Protein AF-V6BQX4-F1 (afdb_monomer)

Structure (mmCIF, N/CA/C/O backbon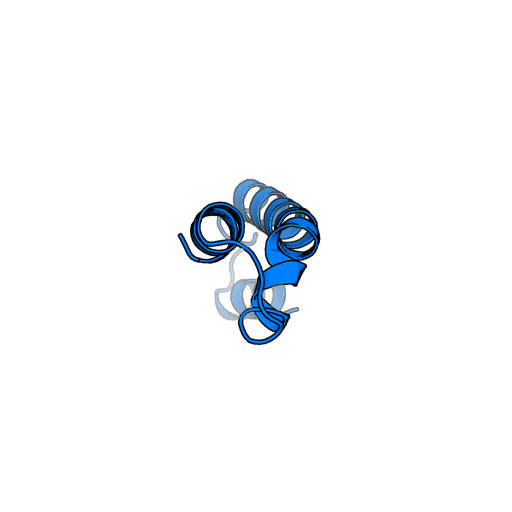e):
data_AF-V6BQX4-F1
#
_entry.id   AF-V6BQX4-F1
#
loop_
_atom_site.group_PDB
_atom_site.id
_atom_site.type_symbol
_atom_site.label_atom_id
_atom_site.label_alt_id
_atom_site.label_comp_id
_atom_site.label_asym_id
_atom_site.label_entity_id
_atom_site.label_seq_id
_atom_site.pdbx_PDB_ins_code
_atom_site.Cartn_x
_atom_site.Cartn_y
_atom_site.Cartn_z
_atom_site.occupancy
_atom_site.B_iso_or_equiv
_atom_site.auth_seq_id
_atom_site.auth_comp_id
_atom_site.auth_asym_id
_atom_site.auth_atom_id
_atom_site.pdbx_PDB_model_num
ATOM 1 N N . LEU A 1 1 ? -5.850 -11.362 10.509 1.00 88.69 1 LEU A N 1
ATOM 2 C CA . LEU A 1 1 ? -5.398 -12.051 11.746 1.00 88.69 1 LEU A CA 1
ATOM 3 C C . LEU A 1 1 ? -4.752 -11.087 12.738 1.00 88.69 1 LEU A C 1
ATOM 5 O O . LEU A 1 1 ? -5.271 -10.967 13.838 1.00 88.69 1 LEU A O 1
ATOM 9 N N . ILE A 1 2 ? -3.696 -10.356 12.359 1.00 95.69 2 ILE A N 1
ATOM 10 C CA . ILE A 1 2 ? -3.003 -9.407 13.258 1.00 95.69 2 ILE A CA 1
ATOM 11 C C . ILE A 1 2 ? -3.956 -8.358 13.856 1.00 95.69 2 ILE A C 1
ATOM 13 O O . ILE A 1 2 ? -3.987 -8.184 15.070 1.00 95.69 2 ILE A O 1
ATOM 17 N N . SER A 1 3 ? -4.805 -7.734 13.034 1.00 93.81 3 SER A N 1
ATOM 18 C CA . SER A 1 3 ? -5.808 -6.757 13.488 1.00 93.81 3 SER A CA 1
ATOM 19 C C . SER A 1 3 ? -6.756 -7.306 14.565 1.00 93.81 3 SER A C 1
ATOM 21 O O . SER A 1 3 ? -7.012 -6.639 15.565 1.00 93.81 3 SER A O 1
ATOM 23 N N . HIS A 1 4 ? -7.225 -8.546 14.402 1.00 94.00 4 HIS A N 1
ATOM 24 C CA . HIS A 1 4 ? -8.090 -9.215 15.376 1.00 94.00 4 HIS A CA 1
ATOM 25 C C . HIS A 1 4 ? -7.350 -9.595 16.666 1.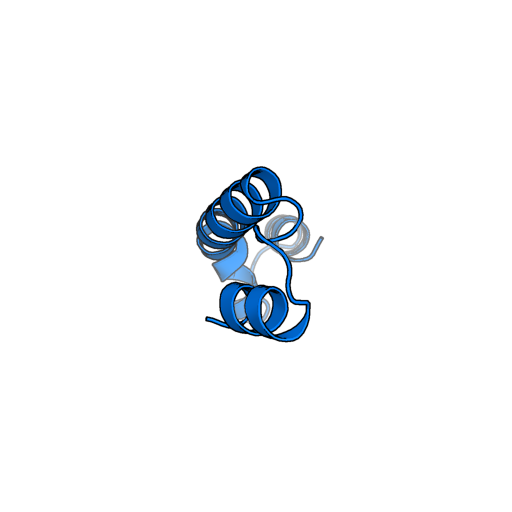00 94.00 4 HIS A C 1
ATOM 27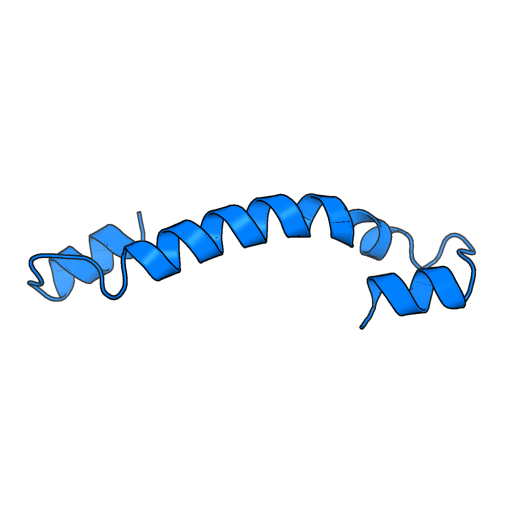 O O . HIS A 1 4 ? -7.921 -9.460 17.745 1.00 94.00 4 HIS A O 1
ATOM 33 N N . MET A 1 5 ? -6.081 -10.020 16.582 1.00 96.62 5 MET A N 1
ATOM 34 C CA . MET A 1 5 ? -5.266 -10.302 17.773 1.00 96.62 5 MET A CA 1
ATOM 35 C C . MET A 1 5 ? -5.049 -9.040 18.613 1.00 96.62 5 MET A C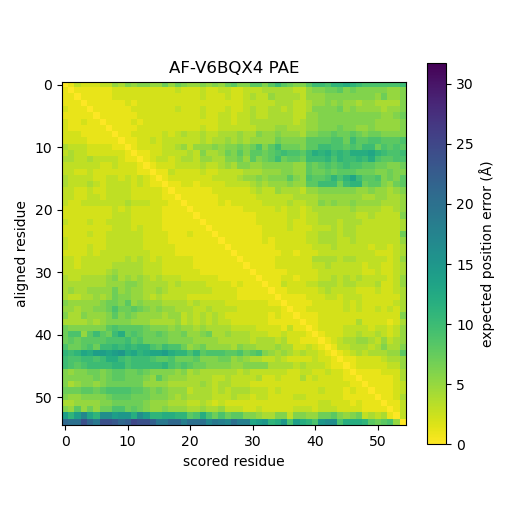 1
ATOM 37 O O . MET A 1 5 ? -5.239 -9.078 19.826 1.00 96.62 5 MET A O 1
ATOM 41 N N . ILE A 1 6 ? -4.727 -7.912 17.970 1.00 95.69 6 ILE A N 1
ATOM 42 C CA . ILE A 1 6 ? -4.520 -6.626 18.653 1.00 95.69 6 ILE A CA 1
ATOM 43 C C . ILE A 1 6 ? -5.819 -6.134 19.296 1.00 95.69 6 ILE A C 1
ATOM 45 O O . ILE A 1 6 ? -5.796 -5.688 20.441 1.00 95.69 6 ILE A O 1
ATOM 49 N N . MET A 1 7 ? -6.954 -6.242 18.598 1.00 96.62 7 MET A N 1
ATOM 50 C CA . MET A 1 7 ? -8.270 -5.902 19.151 1.00 96.62 7 MET A CA 1
ATOM 51 C C . MET A 1 7 ? -8.562 -6.704 20.427 1.00 96.62 7 MET A C 1
ATOM 53 O O . MET A 1 7 ? -8.925 -6.115 21.445 1.00 96.62 7 MET A O 1
ATOM 57 N N . ASN A 1 8 ? -8.339 -8.023 20.385 1.00 96.44 8 ASN A N 1
ATOM 58 C CA . ASN A 1 8 ? -8.591 -8.919 21.511 1.00 96.44 8 ASN A CA 1
ATOM 59 C C . ASN A 1 8 ? -7.654 -8.644 22.701 1.00 9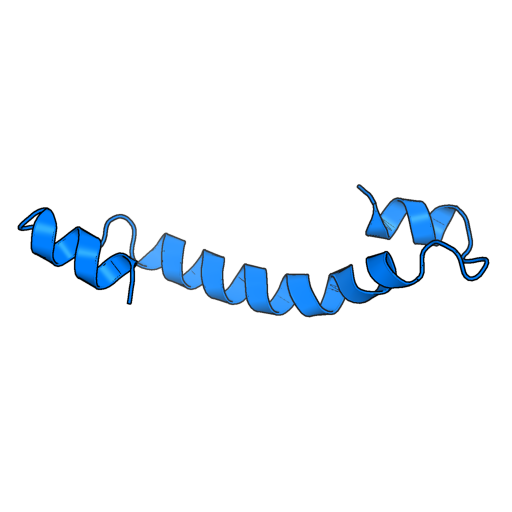6.44 8 ASN A C 1
ATOM 61 O O . ASN A 1 8 ? -8.114 -8.540 23.833 1.00 96.44 8 ASN A O 1
ATOM 65 N N . GLN A 1 9 ? -6.352 -8.458 22.45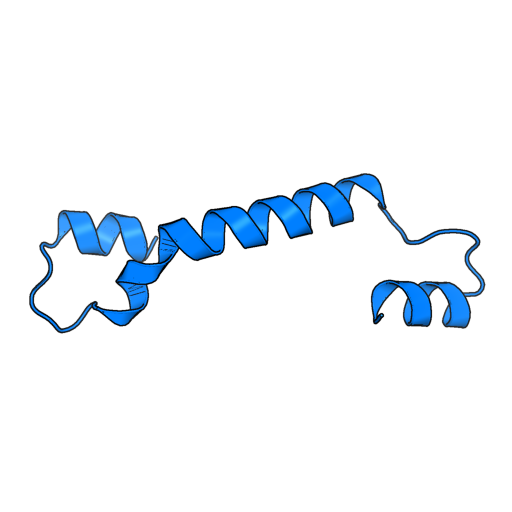4 1.00 96.50 9 GLN A N 1
ATOM 66 C CA . GLN A 1 9 ? -5.380 -8.127 23.507 1.00 96.50 9 GLN A CA 1
ATOM 67 C C . GLN A 1 9 ? -5.608 -6.736 24.110 1.00 96.50 9 GLN A C 1
ATOM 69 O O . GLN A 1 9 ? -5.339 -6.520 25.286 1.00 96.50 9 GLN A O 1
ATOM 74 N N . SER A 1 10 ? -6.129 -5.798 23.318 1.00 95.56 10 SER A N 1
ATOM 75 C CA . SER A 1 10 ? -6.441 -4.441 23.776 1.00 95.56 10 SER A CA 1
ATOM 76 C C . SER A 1 10 ? -7.806 -4.335 24.465 1.00 95.56 10 SER A C 1
ATOM 78 O O . SER A 1 10 ? -8.194 -3.228 24.835 1.00 95.56 10 SER A O 1
ATOM 80 N N . LEU A 1 11 ? -8.557 -5.441 24.586 1.00 95.62 11 LEU A N 1
ATOM 81 C CA . LEU A 1 11 ? -9.932 -5.482 25.107 1.00 95.62 11 LEU A CA 1
ATOM 82 C C . LEU A 1 11 ? -10.868 -4.462 24.427 1.00 95.62 11 LEU A C 1
ATOM 84 O O . LEU A 1 11 ? -11.807 -3.942 25.033 1.00 95.62 11 LEU A O 1
ATOM 88 N N . LYS A 1 12 ? -10.607 -4.153 23.150 1.00 93.75 12 LYS A N 1
ATOM 89 C CA . LYS A 1 12 ? -11.412 -3.216 22.360 1.00 93.75 12 LYS A CA 1
ATOM 90 C C . LYS A 1 12 ? -12.550 -3.962 21.676 1.00 93.75 12 LYS A C 1
ATOM 92 O O . LYS A 1 12 ? -12.388 -5.094 21.233 1.00 93.75 12 LYS A O 1
ATOM 97 N N . LYS A 1 13 ? -13.701 -3.297 21.554 1.00 91.88 13 LYS A N 1
ATOM 98 C CA . LYS A 1 13 ? -14.888 -3.850 20.877 1.00 91.88 13 LYS A CA 1
ATOM 99 C C . LYS A 1 13 ? -14.753 -3.878 19.353 1.00 91.88 13 LYS A C 1
ATOM 101 O O . LYS A 1 13 ? -15.494 -4.596 18.694 1.00 91.88 13 LYS A O 1
ATOM 106 N N . GLU A 1 14 ? -13.822 -3.103 18.807 1.00 92.56 14 GLU A N 1
ATOM 107 C CA . GLU A 1 14 ? -13.590 -2.996 17.373 1.00 92.56 14 GLU A CA 1
ATOM 108 C C . GLU A 1 14 ? -12.118 -2.718 17.062 1.00 92.56 14 GLU A C 1
ATOM 110 O O . GLU A 1 14 ? -11.347 -2.238 17.903 1.00 92.56 14 GLU A O 1
ATOM 115 N N . VAL A 1 15 ? -11.728 -3.023 15.826 1.00 92.94 15 VAL A N 1
ATOM 116 C CA . VAL A 1 15 ? -10.419 -2.650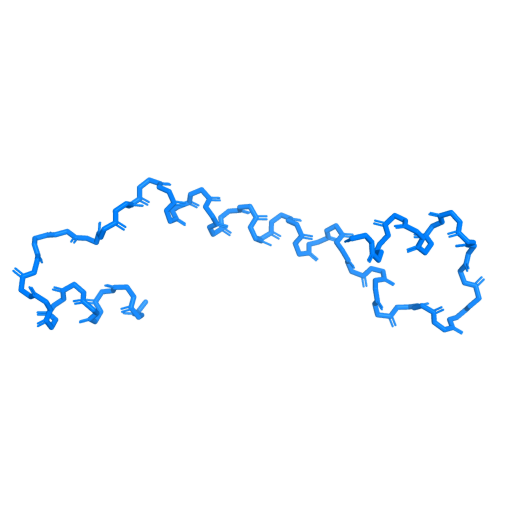 15.296 1.00 92.94 15 VAL A CA 1
ATOM 117 C C . VAL A 1 15 ? -10.411 -1.143 15.042 1.00 92.94 15 VAL A C 1
ATOM 119 O O . VAL A 1 15 ? -11.350 -0.592 14.474 1.00 92.94 15 VAL A O 1
ATOM 122 N N . PHE A 1 16 ? -9.336 -0.466 15.437 1.00 91.88 16 PHE A N 1
ATOM 123 C CA . PHE A 1 16 ? -9.191 0.964 15.186 1.00 91.88 16 PHE A CA 1
ATOM 124 C C . PHE A 1 16 ? -9.245 1.270 13.681 1.00 91.88 16 PHE A C 1
ATOM 126 O O . PHE A 1 16 ? -8.481 0.700 12.904 1.00 91.88 16 PHE A O 1
ATOM 133 N N . GLY A 1 17 ? -10.135 2.182 13.280 1.00 94.56 17 GLY A N 1
ATOM 134 C CA . GLY A 1 17 ? -10.201 2.675 11.904 1.00 94.56 17 GLY A CA 1
ATOM 135 C C . GLY A 1 17 ? -10.570 1.609 10.867 1.00 94.56 17 GLY A C 1
ATOM 136 O O . GLY A 1 17 ? -9.953 1.573 9.804 1.00 94.56 17 GLY A O 1
ATOM 137 N N . VAL A 1 18 ? -11.569 0.758 11.147 1.00 95.12 18 VAL A N 1
ATOM 138 C CA . VAL A 1 18 ? -12.010 -0.348 10.263 1.00 95.12 18 VAL A CA 1
ATOM 139 C C . VAL A 1 18 ? -12.137 0.077 8.796 1.00 95.12 18 VAL A C 1
ATOM 141 O O . VAL A 1 18 ? -11.561 -0.569 7.923 1.00 95.12 18 VAL A O 1
ATOM 144 N N . MET A 1 19 ? -12.830 1.188 8.521 1.00 96.38 19 MET A N 1
ATOM 145 C CA . MET A 1 19 ? -13.014 1.687 7.151 1.00 96.38 19 MET A CA 1
ATOM 146 C C . MET A 1 19 ? -11.682 2.048 6.481 1.00 96.38 19 MET A C 1
ATOM 148 O O . MET A 1 19 ? -11.453 1.680 5.333 1.00 96.38 19 MET A O 1
ATOM 152 N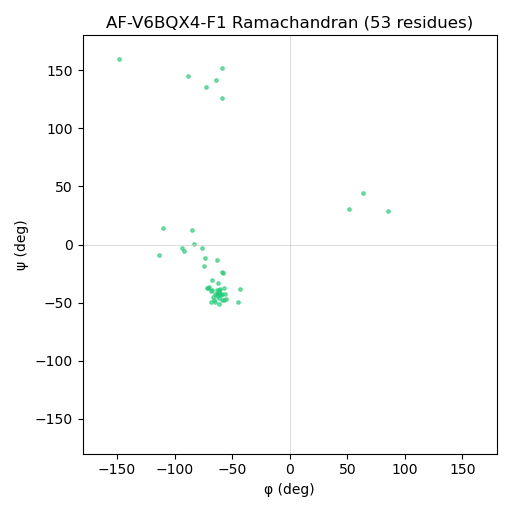 N . GLY A 1 20 ? -10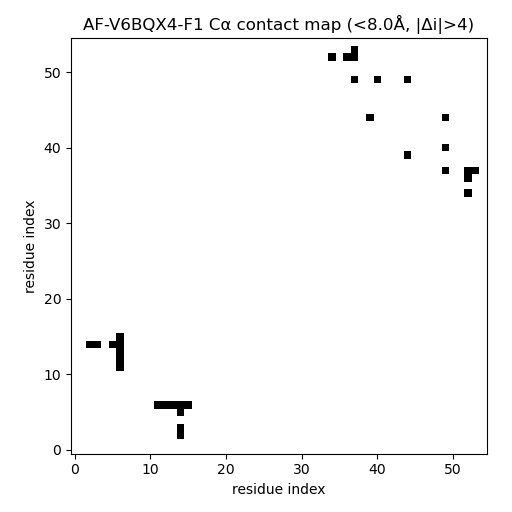.773 2.705 7.209 1.00 97.38 20 GLY A N 1
ATOM 153 C CA . GLY A 1 20 ? -9.440 3.039 6.705 1.00 97.38 20 GLY A CA 1
ATOM 154 C C . GLY A 1 20 ? -8.606 1.795 6.398 1.00 97.38 20 GLY A C 1
ATOM 155 O O . GLY A 1 20 ? -7.940 1.745 5.371 1.00 97.38 20 GLY A O 1
ATOM 156 N N . MET A 1 21 ? -8.697 0.759 7.235 1.00 96.81 21 MET A N 1
ATOM 157 C CA . MET A 1 21 ? -7.993 -0.504 7.009 1.00 96.81 21 MET A CA 1
ATOM 158 C C . MET A 1 21 ? -8.542 -1.256 5.789 1.00 96.81 21 MET A C 1
ATOM 160 O O . MET A 1 21 ? -7.761 -1.803 5.014 1.00 96.81 21 MET A O 1
ATOM 164 N N . ILE A 1 22 ? -9.863 -1.250 5.580 1.00 96.56 22 ILE A N 1
ATOM 165 C CA . ILE A 1 22 ? -10.489 -1.827 4.380 1.00 96.56 22 ILE A CA 1
ATOM 166 C C . ILE A 1 22 ? -9.992 -1.107 3.125 1.00 96.56 22 ILE A C 1
ATOM 168 O O . ILE A 1 22 ? -9.499 -1.761 2.206 1.00 96.56 22 ILE A O 1
ATOM 172 N N . TYR A 1 23 ? -10.056 0.228 3.101 1.00 97.75 23 TYR A N 1
ATOM 173 C CA . TYR A 1 23 ? -9.566 0.998 1.959 1.00 97.75 23 TYR A CA 1
ATOM 174 C C . TYR A 1 23 ? -8.067 0.795 1.729 1.00 97.75 23 TYR A C 1
ATOM 176 O O . TYR A 1 23 ? -7.653 0.615 0.589 1.00 97.75 23 TYR A O 1
ATOM 184 N N . ALA A 1 24 ? -7.257 0.733 2.788 1.00 97.19 24 ALA A N 1
ATOM 185 C CA . ALA A 1 24 ? -5.828 0.464 2.672 1.00 97.19 24 ALA A CA 1
ATOM 186 C C . ALA A 1 24 ? -5.541 -0.913 2.052 1.00 97.19 24 ALA A C 1
ATOM 188 O O . ALA A 1 24 ? -4.729 -1.004 1.137 1.00 97.19 24 ALA A O 1
ATOM 189 N N . MET A 1 25 ? -6.220 -1.978 2.494 1.00 97.31 25 MET A N 1
ATOM 190 C CA . MET A 1 25 ? -6.016 -3.328 1.945 1.00 97.31 25 MET A CA 1
ATOM 191 C C . MET A 1 25 ? -6.375 -3.408 0.457 1.00 97.31 25 MET A C 1
ATOM 193 O O . MET A 1 25 ? -5.633 -4.008 -0.318 1.00 97.31 25 MET A O 1
ATOM 197 N N . ILE A 1 26 ? -7.482 -2.777 0.052 1.00 98.00 26 ILE A N 1
ATOM 198 C CA . ILE A 1 26 ? -7.897 -2.730 -1.356 1.00 98.00 26 ILE A CA 1
ATOM 199 C C . ILE A 1 26 ? -6.879 -1.934 -2.182 1.00 98.00 26 ILE A C 1
ATOM 201 O O . ILE A 1 26 ? -6.414 -2.423 -3.212 1.00 98.00 26 ILE A O 1
ATOM 205 N N . SER A 1 27 ? -6.481 -0.748 -1.713 1.00 97.75 27 SER A N 1
ATOM 206 C CA . SER A 1 27 ? -5.490 0.093 -2.392 1.00 97.75 27 SER A CA 1
ATOM 207 C C . SER A 1 27 ? -4.143 -0.609 -2.547 1.00 97.75 27 SER A C 1
ATOM 209 O O . SER A 1 27 ? -3.574 -0.566 -3.631 1.00 97.75 27 SER A O 1
ATOM 211 N N . ILE A 1 28 ? -3.651 -1.305 -1.514 1.00 97.50 28 ILE A N 1
ATOM 212 C CA . ILE A 1 28 ? -2.407 -2.091 -1.590 1.00 97.50 28 ILE A CA 1
ATOM 213 C C . ILE A 1 28 ? -2.527 -3.189 -2.651 1.00 97.50 28 ILE A C 1
ATOM 215 O O . ILE A 1 28 ? -1.603 -3.375 -3.439 1.00 97.50 28 ILE A O 1
ATOM 219 N N . GLY A 1 29 ? -3.667 -3.887 -2.708 1.00 97.00 29 GLY A N 1
ATOM 220 C CA . GLY A 1 29 ? -3.914 -4.907 -3.726 1.00 97.00 29 GLY A CA 1
ATOM 221 C C . GLY A 1 29 ? -3.839 -4.345 -5.146 1.00 97.00 29 GLY A C 1
ATOM 222 O O . GLY A 1 29 ? -3.148 -4.907 -5.988 1.00 97.00 29 GLY A O 1
ATOM 223 N N . ILE A 1 30 ? -4.498 -3.212 -5.402 1.00 97.88 30 ILE A N 1
ATOM 224 C CA . ILE A 1 30 ? -4.511 -2.565 -6.724 1.00 97.88 30 ILE A CA 1
ATOM 225 C C . ILE A 1 30 ? -3.128 -2.007 -7.082 1.00 97.88 30 ILE A C 1
ATOM 227 O O . ILE A 1 30 ? -2.615 -2.277 -8.168 1.00 97.88 30 ILE A O 1
ATOM 231 N N . LEU A 1 31 ? -2.503 -1.257 -6.170 1.00 97.06 31 LEU A N 1
ATOM 232 C CA . LEU A 1 31 ? -1.184 -0.661 -6.393 1.00 97.06 31 LEU A CA 1
ATOM 233 C C . LEU A 1 31 ? -0.109 -1.729 -6.618 1.00 97.06 31 LEU A C 1
ATOM 235 O O . LEU A 1 31 ? 0.779 -1.512 -7.435 1.00 97.06 31 LEU A O 1
ATOM 239 N N . GLY A 1 32 ? -0.223 -2.898 -5.977 1.00 95.81 32 GLY A N 1
ATOM 240 C CA . GLY A 1 32 ? 0.679 -4.030 -6.187 1.00 95.81 32 GLY A CA 1
ATOM 241 C C . GLY A 1 32 ? 0.758 -4.498 -7.645 1.00 95.81 32 GLY A C 1
ATOM 242 O O . GLY A 1 32 ? 1.845 -4.822 -8.118 1.00 95.81 32 GLY A O 1
ATOM 243 N N . PHE A 1 33 ? -0.359 -4.474 -8.382 1.00 94.56 33 PHE A N 1
ATOM 244 C CA . PHE A 1 33 ? -0.361 -4.796 -9.816 1.00 94.56 33 PHE A CA 1
ATOM 245 C C . PHE A 1 33 ? 0.281 -3.702 -10.662 1.00 94.56 33 PHE A C 1
ATOM 247 O O . PHE A 1 33 ? 0.968 -4.006 -11.634 1.00 94.56 33 PHE A O 1
ATOM 254 N N . ILE A 1 34 ? 0.071 -2.438 -10.290 1.00 95.06 34 ILE A N 1
ATOM 255 C CA . ILE A 1 34 ? 0.633 -1.299 -11.015 1.00 95.06 34 ILE A CA 1
ATOM 256 C C . ILE A 1 34 ? 2.153 -1.333 -10.904 1.00 95.06 34 ILE A C 1
ATOM 258 O O . ILE A 1 34 ? 2.834 -1.279 -11.918 1.00 95.06 34 ILE A O 1
ATOM 262 N N . VAL A 1 35 ? 2.704 -1.491 -9.700 1.00 95.69 35 VAL A N 1
ATOM 263 C CA . VAL A 1 35 ? 4.143 -1.293 -9.484 1.00 95.69 35 VAL A CA 1
ATOM 264 C C . VAL A 1 35 ? 5.033 -2.431 -9.986 1.00 95.69 35 VAL A C 1
ATOM 266 O O . VAL A 1 35 ? 6.242 -2.280 -9.906 1.00 95.69 35 VAL A O 1
ATOM 269 N N . TRP A 1 36 ? 4.511 -3.543 -10.520 1.00 94.88 36 TRP A N 1
ATOM 270 C CA . TRP A 1 36 ? 5.274 -4.759 -10.887 1.00 94.88 36 TRP A CA 1
ATOM 271 C C . TRP A 1 36 ? 6.615 -4.511 -11.614 1.00 94.88 36 TRP A C 1
ATOM 273 O O . TRP A 1 36 ? 7.598 -5.208 -11.345 1.00 94.88 36 TRP A O 1
ATOM 283 N N . ALA A 1 37 ? 6.673 -3.514 -12.503 1.00 93.62 37 ALA A N 1
ATOM 284 C CA . ALA A 1 37 ? 7.840 -3.232 -13.338 1.00 93.62 37 ALA A CA 1
ATOM 285 C C . ALA A 1 37 ? 9.089 -2.831 -12.534 1.00 93.62 37 ALA A C 1
ATOM 287 O O . ALA A 1 37 ? 10.195 -2.866 -13.073 1.00 93.62 37 ALA A O 1
ATOM 288 N N . HIS A 1 38 ? 8.951 -2.522 -11.238 1.00 94.75 38 HIS A N 1
ATOM 289 C CA . HIS A 1 38 ? 10.097 -2.299 -10.358 1.00 94.75 38 HIS A CA 1
ATOM 290 C C . HIS A 1 38 ? 11.048 -3.509 -10.279 1.00 94.75 38 HIS A C 1
ATOM 292 O O . HIS A 1 38 ? 12.243 -3.346 -10.045 1.00 94.75 38 HIS A O 1
ATOM 298 N N . HIS A 1 39 ? 10.570 -4.729 -10.546 1.00 94.50 39 HIS A N 1
ATOM 299 C CA . HIS A 1 39 ? 11.432 -5.912 -10.650 1.00 94.50 39 HIS A CA 1
ATOM 300 C C . HIS A 1 39 ? 12.280 -5.959 -11.937 1.00 94.50 39 HIS A C 1
ATOM 302 O O . HIS A 1 39 ? 13.197 -6.770 -12.037 1.00 94.50 39 HIS A O 1
ATOM 308 N N . MET A 1 40 ? 11.998 -5.103 -12.922 1.00 93.69 40 MET A N 1
ATOM 309 C CA . MET A 1 40 ? 12.597 -5.113 -14.262 1.00 93.69 40 MET A CA 1
ATOM 310 C C . MET A 1 40 ? 13.548 -3.934 -14.516 1.00 93.69 40 MET A C 1
ATOM 312 O O . MET A 1 40 ? 13.936 -3.679 -15.653 1.00 93.69 40 MET A O 1
ATOM 316 N N . PHE A 1 41 ? 13.982 -3.204 -13.488 1.00 90.69 41 PHE A N 1
ATOM 317 C CA . PHE A 1 41 ? 14.779 -1.988 -13.697 1.00 90.69 41 PHE A CA 1
ATOM 318 C C . PHE A 1 41 ? 16.095 -2.185 -14.467 1.00 90.69 41 PHE A C 1
ATOM 320 O O . PHE A 1 41 ? 16.572 -1.243 -15.098 1.00 90.69 41 PHE A O 1
ATOM 327 N N . THR A 1 42 ? 16.669 -3.389 -14.470 1.00 91.75 42 THR A N 1
ATOM 328 C CA . THR A 1 42 ? 17.963 -3.678 -15.106 1.00 91.75 42 THR A CA 1
ATOM 329 C C . THR A 1 42 ? 17.868 -4.203 -16.540 1.00 91.75 42 THR A C 1
ATOM 331 O O . THR A 1 42 ? 18.905 -4.368 -17.177 1.00 91.75 42 THR A O 1
ATOM 334 N N . VAL A 1 43 ? 16.668 -4.424 -17.096 1.00 92.44 43 VAL A N 1
ATOM 335 C CA . VAL A 1 43 ? 16.518 -4.996 -18.454 1.00 92.44 43 VAL A CA 1
ATOM 336 C C . VAL A 1 43 ? 16.583 -3.963 -19.589 1.00 92.44 43 VAL A C 1
ATOM 338 O O . VAL A 1 43 ? 16.241 -4.273 -20.725 1.00 92.44 43 VAL A O 1
ATOM 341 N N . GLY A 1 44 ? 17.016 -2.731 -19.305 1.00 90.38 44 GLY A N 1
ATOM 342 C CA . GLY A 1 44 ? 17.116 -1.665 -20.311 1.00 90.38 44 GLY A CA 1
ATOM 343 C C . GLY A 1 44 ? 15.818 -0.881 -20.544 1.00 90.38 44 GLY A C 1
ATOM 344 O O . GLY A 1 44 ? 15.600 -0.372 -21.638 1.00 90.38 44 GLY A O 1
ATOM 345 N N . MET A 1 45 ? 14.958 -0.776 -19.526 1.00 92.75 45 MET A N 1
ATOM 346 C CA . MET A 1 45 ? 13.740 0.045 -19.551 1.00 92.75 45 MET A CA 1
ATOM 347 C C . MET A 1 45 ? 14.063 1.544 -19.687 1.00 92.75 45 MET A C 1
ATOM 349 O O . MET A 1 45 ? 15.019 2.013 -19.067 1.00 92.75 45 MET A O 1
ATOM 353 N N . ASP A 1 46 ? 13.265 2.288 -20.461 1.00 94.31 46 ASP A N 1
ATOM 354 C CA . ASP A 1 46 ? 13.449 3.728 -20.698 1.00 94.31 46 ASP A CA 1
ATOM 355 C C . ASP A 1 46 ? 13.415 4.568 -19.400 1.00 94.31 46 ASP A C 1
ATOM 357 O O . ASP A 1 46 ? 12.790 4.180 -18.409 1.00 94.31 46 ASP A O 1
ATOM 361 N N . VAL A 1 47 ? 14.108 5.714 -19.392 1.00 92.62 47 VAL A N 1
ATOM 362 C CA . VAL A 1 47 ? 14.262 6.572 -18.206 1.00 92.62 47 VAL A CA 1
ATOM 363 C C . VAL A 1 47 ? 12.929 7.087 -17.660 1.00 92.62 47 VAL A C 1
ATOM 365 O O . VAL A 1 47 ? 12.754 7.064 -16.441 1.00 92.62 47 VAL A O 1
ATOM 368 N N . ASP A 1 48 ? 11.975 7.444 -18.523 1.00 94.31 48 ASP A N 1
ATOM 369 C CA . ASP A 1 48 ? 10.666 7.957 -18.100 1.00 94.31 48 ASP A CA 1
ATOM 370 C C . ASP A 1 48 ? 9.831 6.842 -17.466 1.00 94.31 48 ASP A C 1
ATOM 372 O O . ASP A 1 48 ? 9.152 7.027 -16.454 1.00 94.31 48 ASP A O 1
ATOM 376 N N . THR A 1 49 ? 9.957 5.631 -18.011 1.00 91.12 49 THR A N 1
ATOM 377 C CA . THR A 1 49 ? 9.284 4.451 -17.463 1.00 91.12 49 THR A CA 1
ATOM 378 C C . THR A 1 49 ? 9.878 4.069 -16.105 1.00 91.12 49 THR A C 1
ATOM 380 O O . THR A 1 49 ? 9.141 3.761 -15.171 1.00 91.12 49 THR A O 1
ATOM 383 N N . ARG A 1 50 ? 11.206 4.151 -15.931 1.00 91.94 50 ARG A N 1
ATOM 384 C CA . ARG A 1 50 ? 11.837 3.951 -14.614 1.00 91.94 50 ARG A CA 1
ATOM 385 C C . ARG A 1 50 ? 11.394 5.003 -13.604 1.00 91.94 50 ARG A C 1
ATOM 387 O O . ARG A 1 50 ? 11.104 4.633 -12.471 1.00 91.94 50 ARG A O 1
ATOM 394 N N . ALA A 1 51 ? 11.315 6.271 -14.010 1.00 90.81 51 ALA A N 1
ATOM 395 C CA . ALA A 1 51 ? 10.870 7.363 -13.148 1.00 90.81 51 ALA A CA 1
ATOM 396 C C . ALA A 1 51 ? 9.447 7.127 -12.613 1.00 90.81 51 ALA A C 1
ATOM 398 O O . ALA A 1 51 ? 9.208 7.298 -11.421 1.00 90.81 51 ALA A O 1
ATOM 399 N N . TYR A 1 52 ? 8.529 6.648 -13.460 1.00 92.38 52 TYR A N 1
ATOM 400 C CA . TYR A 1 52 ? 7.163 6.311 -13.048 1.00 92.38 52 TYR A CA 1
ATOM 401 C C . TYR A 1 52 ? 7.104 5.203 -11.981 1.00 92.38 52 TYR A C 1
ATOM 403 O O . TYR A 1 52 ? 6.303 5.286 -11.054 1.00 92.38 52 TYR A O 1
ATOM 411 N N . PHE A 1 53 ? 7.960 4.180 -12.079 1.00 91.38 53 PHE A N 1
ATOM 412 C CA . PHE A 1 53 ? 7.940 3.029 -11.165 1.00 91.38 53 PHE A CA 1
ATOM 413 C C . PHE A 1 53 ? 8.853 3.154 -9.935 1.00 91.38 53 PHE A C 1
ATOM 415 O O . PHE A 1 53 ? 8.835 2.257 -9.093 1.00 91.38 53 PHE A O 1
ATOM 422 N N . THR A 1 54 ? 9.664 4.212 -9.828 1.00 85.94 54 THR A N 1
ATOM 423 C CA . THR A 1 54 ? 10.614 4.418 -8.715 1.00 85.94 54 THR A CA 1
ATOM 424 C C . THR A 1 54 ? 10.286 5.605 -7.808 1.00 85.94 54 THR A C 1
ATOM 426 O O . THR A 1 54 ? 10.987 5.771 -6.806 1.00 85.94 54 THR A O 1
ATOM 429 N N . SER A 1 55 ? 9.315 6.452 -8.177 1.00 58.06 55 SER A N 1
ATOM 430 C CA . SER A 1 55 ? 8.904 7.583 -7.332 1.00 58.06 55 SER A CA 1
ATOM 431 C C . SER A 1 55 ? 8.335 7.136 -5.990 1.00 58.06 55 SER A C 1
ATOM 433 O O . SER A 1 55 ? 7.748 6.036 -5.909 1.00 58.06 55 SER A O 1
#

Radius of gyration: 17.78 Å; Cα contacts (8 Å, |Δi|>4): 16; chains: 1; bounding box: 33×20×46 Å

pLDDT: mean 93.74, std 5.48, range [58.06, 98.0]

Sequence (55 aa):
LISHMIMNQSLKKEVFGVMGMIYAMISIGILGFIVWAHHMFTVGMDVDTRAYFTS

Mean predicted aligned error: 4.07 Å

InterPro domains:
  IPR000883 Cytochrome c oxidase subunit I [PF00115] (2-54)
  IPR000883 Cytochrome c oxidase subunit I [PTHR10422] (2-55)
  IPR023616 Cytochrome c oxidase-like, subunit I domain [PS50855] (1-55)
  IPR036927 Cytochrome c oxidase-like, subunit I superfamily [G3DSA:1.20.210.10] (1-55)
  IPR036927 Cytochrome c oxidase-like, subunit I superfamily [SSF81442] (2-55)

Organism: NCBI:txid1427161

Secondary structure (DSSP, 8-state):
-HHHHHHHHTT-SS-TTHHHHHHHHHHHHHHHHHGGGGGGTTS---HHHHHHHH-

Solvent-accessible surface area (backbone atoms only — not comparable to full-atom values): 3422 Å² total; per-residue (Å²): 108,69,64,57,52,52,18,61,76,66,73,42,96,57,56,86,56,55,70,59,53,53,53,47,55,53,48,51,58,56,49,55,67,69,45,55,63,57,83,46,68,84,79,74,64,55,71,70,63,50,52,71,53,67,112

Foldseek 3Di:
DVQVVCCVVVVHPHRPPVVVVVVVVVVCVVVVVVLVCVVVPPVPDDPVVCVVNPD